Protein AF-A0A1I0XH23-F1 (afdb_monomer_lite)

Organism: NCBI:txid84698

Sequence (46 aa):
MENFKDSYSIANIGEKEKETIKKCEEIMKEETGKNFVMIAWEKATK

Structure (mmCIF, N/CA/C/O backbone):
data_AF-A0A1I0XH23-F1
#
_entry.id   AF-A0A1I0XH23-F1
#
loop_
_atom_site.group_PDB
_atom_site.id
_atom_site.type_symbol
_atom_site.label_atom_id
_atom_site.label_alt_id
_atom_site.label_comp_id
_atom_site.label_asym_id
_atom_site.label_entity_id
_atom_site.label_seq_id
_atom_site.pdbx_PDB_ins_code
_atom_sit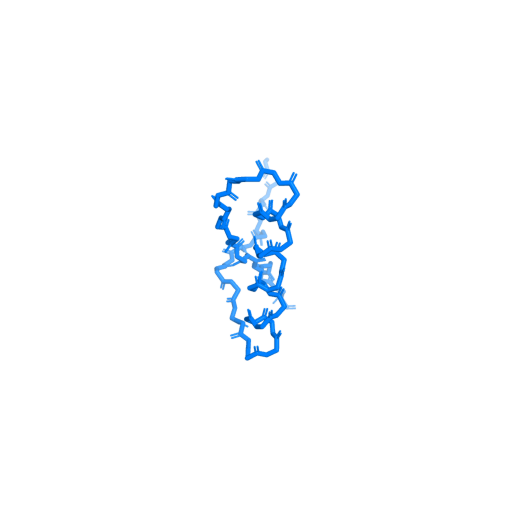e.Cartn_x
_atom_site.Cartn_y
_atom_site.Cartn_z
_atom_site.occupancy
_atom_site.B_iso_or_equiv
_atom_site.auth_seq_id
_atom_site.auth_comp_id
_atom_site.auth_asym_id
_atom_site.auth_atom_id
_atom_site.pdbx_PDB_model_num
ATOM 1 N N . MET A 1 1 ? -7.553 10.856 -33.636 1.00 42.34 1 MET A N 1
ATOM 2 C CA . MET A 1 1 ? -7.407 10.259 -32.293 1.00 42.34 1 MET A CA 1
ATOM 3 C C . MET A 1 1 ? -6.044 10.662 -31.780 1.00 42.34 1 MET A C 1
ATOM 5 O O . MET A 1 1 ? -5.056 10.309 -32.410 1.00 42.34 1 MET A O 1
ATOM 9 N N . GLU A 1 2 ? -5.990 11.482 -30.735 1.00 44.00 2 GLU A N 1
ATOM 10 C CA . GLU A 1 2 ? -4.723 11.830 -30.092 1.00 44.00 2 GLU A CA 1
ATOM 11 C C . GLU A 1 2 ? -4.094 10.564 -29.494 1.00 44.00 2 GLU A C 1
ATOM 13 O O . GLU A 1 2 ? -4.766 9.770 -28.836 1.00 44.00 2 GLU A O 1
ATOM 18 N N . ASN A 1 3 ? -2.812 10.341 -29.784 1.00 46.09 3 ASN A N 1
ATOM 19 C CA . ASN A 1 3 ? -2.049 9.218 -29.254 1.00 46.09 3 ASN A CA 1
ATOM 20 C C . ASN A 1 3 ? -1.816 9.443 -27.752 1.00 46.09 3 ASN A C 1
ATOM 22 O O . ASN A 1 3 ? -0.910 10.190 -27.387 1.00 46.09 3 ASN A O 1
ATOM 26 N N . PHE A 1 4 ? -2.590 8.781 -26.888 1.00 51.00 4 PHE A N 1
ATOM 27 C CA . PHE A 1 4 ? -2.274 8.652 -25.461 1.00 51.00 4 PHE A CA 1
ATOM 28 C C . PHE A 1 4 ? -0.980 7.840 -25.313 1.00 51.00 4 PHE A C 1
ATOM 30 O O . PHE A 1 4 ? -0.996 6.619 -25.198 1.00 51.00 4 PHE A O 1
ATOM 37 N N . LYS A 1 5 ? 0.165 8.522 -25.384 1.00 52.97 5 LYS A N 1
ATOM 38 C CA . LYS A 1 5 ? 1.499 7.935 -25.204 1.00 52.97 5 LYS A CA 1
ATOM 39 C C . LYS A 1 5 ? 2.074 8.275 -23.828 1.00 52.97 5 LYS A C 1
ATOM 41 O O . LYS A 1 5 ? 3.277 8.470 -23.690 1.00 52.97 5 LYS A O 1
ATOM 46 N N . ASP A 1 6 ? 1.203 8.356 -22.829 1.00 60.47 6 ASP A N 1
ATOM 47 C CA . ASP A 1 6 ? 1.593 8.390 -21.426 1.00 60.47 6 ASP A CA 1
ATOM 48 C C . ASP A 1 6 ? 1.706 6.940 -20.952 1.00 60.47 6 ASP A C 1
ATOM 50 O O . ASP A 1 6 ? 0.739 6.341 -20.486 1.00 60.47 6 ASP A O 1
ATOM 54 N N . SER A 1 7 ? 2.868 6.326 -21.169 1.00 79.50 7 SER A N 1
ATOM 55 C CA . SER A 1 7 ? 3.126 4.974 -20.673 1.00 79.50 7 SER A CA 1
ATOM 56 C C . SER A 1 7 ? 3.162 5.014 -19.144 1.00 79.50 7 SER A C 1
ATOM 58 O O . SER A 1 7 ? 3.971 5.737 -18.571 1.00 79.50 7 SER A O 1
ATOM 60 N N . TYR A 1 8 ? 2.293 4.258 -18.479 1.00 83.44 8 TYR A N 1
ATOM 61 C CA . TYR A 1 8 ? 2.360 4.046 -17.033 1.00 83.44 8 TYR A CA 1
ATOM 62 C C . TYR A 1 8 ? 3.084 2.729 -16.748 1.00 83.44 8 TYR A C 1
ATOM 64 O O . TYR A 1 8 ? 2.905 1.752 -17.478 1.00 83.44 8 TYR A O 1
ATOM 72 N N . SER A 1 9 ? 3.877 2.688 -15.683 1.00 86.81 9 SER A N 1
ATOM 73 C CA . SER A 1 9 ? 4.537 1.474 -15.197 1.00 86.81 9 SER A CA 1
ATOM 74 C C . SER A 1 9 ? 4.341 1.314 -13.696 1.00 86.81 9 SER A C 1
ATOM 76 O O . SER A 1 9 ? 4.010 2.270 -12.994 1.00 86.81 9 SER A O 1
ATOM 78 N N . ILE A 1 10 ? 4.548 0.092 -13.198 1.00 86.69 10 ILE A N 1
ATOM 79 C CA . ILE A 1 10 ? 4.714 -0.125 -11.758 1.00 86.69 10 ILE A CA 1
ATOM 80 C C . ILE A 1 10 ? 5.878 0.755 -11.307 1.00 86.69 10 ILE A C 1
ATOM 82 O O . ILE A 1 10 ? 6.944 0.708 -11.921 1.00 86.69 10 ILE A O 1
ATOM 86 N N . ALA A 1 11 ? 5.649 1.557 -10.270 1.00 88.69 11 ALA A N 1
ATOM 87 C CA . ALA A 1 11 ? 6.655 2.479 -9.778 1.00 88.69 11 ALA A CA 1
ATOM 88 C C . ALA A 1 11 ? 7.865 1.715 -9.231 1.00 88.69 11 ALA A C 1
ATOM 90 O O . ALA A 1 11 ? 7.715 0.794 -8.419 1.00 88.69 11 ALA A O 1
ATOM 91 N N . ASN A 1 12 ? 9.069 2.118 -9.637 1.00 90.00 12 ASN A N 1
ATOM 92 C CA . ASN A 1 12 ? 10.288 1.643 -8.996 1.00 90.00 12 ASN A CA 1
ATOM 93 C C . ASN A 1 12 ? 10.483 2.359 -7.649 1.00 90.00 12 ASN A C 1
ATOM 95 O O . ASN A 1 12 ? 11.030 3.457 -7.590 1.00 90.00 12 ASN A O 1
ATOM 99 N N . ILE A 1 13 ? 10.002 1.745 -6.568 1.00 90.88 13 ILE A N 1
ATOM 100 C CA . ILE A 1 13 ? 10.017 2.338 -5.224 1.00 90.88 13 ILE A CA 1
ATOM 101 C C . ILE A 1 13 ? 11.243 1.913 -4.404 1.00 90.88 13 ILE A C 1
ATOM 103 O O . ILE A 1 13 ? 11.584 0.728 -4.319 1.00 90.88 13 ILE A O 1
ATOM 107 N N . GLY A 1 14 ? 11.880 2.882 -3.748 1.00 94.50 14 GLY A N 1
ATOM 108 C CA . GLY A 1 14 ? 12.941 2.661 -2.773 1.00 94.50 14 GLY A CA 1
ATOM 109 C C . GLY A 1 14 ? 12.403 2.340 -1.376 1.00 94.50 14 GLY A C 1
ATOM 110 O O . GLY A 1 14 ? 11.197 2.251 -1.135 1.00 94.50 14 GLY A O 1
ATOM 111 N N . GLU A 1 15 ? 13.315 2.151 -0.421 1.00 95.50 15 GLU A N 1
ATOM 112 C CA . GLU A 1 15 ? 12.952 1.766 0.953 1.00 95.50 15 GLU A CA 1
ATOM 113 C C . GLU A 1 15 ? 12.096 2.825 1.659 1.00 95.50 15 GLU A C 1
ATOM 115 O O . GLU A 1 15 ? 11.110 2.490 2.314 1.00 95.50 15 GLU A O 1
ATOM 120 N N . LYS A 1 16 ? 12.394 4.112 1.451 1.00 95.62 16 LYS A N 1
ATOM 121 C CA . LYS A 1 16 ? 11.624 5.205 2.057 1.00 95.62 16 LYS A CA 1
ATOM 122 C C . LYS A 1 16 ? 10.182 5.253 1.543 1.00 95.62 16 LYS A C 1
ATOM 124 O O . LYS A 1 16 ? 9.258 5.483 2.328 1.00 95.62 16 LYS A O 1
ATOM 129 N N . GLU A 1 17 ? 9.962 5.041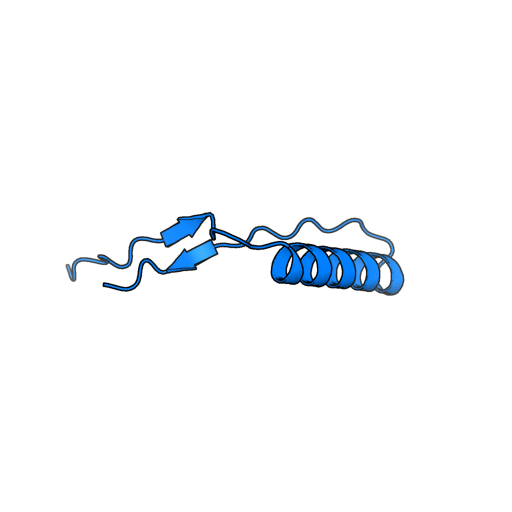 0.243 1.00 94.44 17 GLU A N 1
ATOM 130 C CA . GLU A 1 17 ? 8.604 4.963 -0.299 1.00 94.44 17 GLU A CA 1
ATOM 131 C C . GLU A 1 17 ? 7.863 3.736 0.241 1.00 94.44 17 GLU A C 1
ATOM 133 O O . GLU A 1 17 ? 6.700 3.859 0.619 1.00 94.44 17 GLU A O 1
ATOM 138 N N . LYS A 1 18 ? 8.530 2.578 0.363 1.00 94.44 18 LYS A N 1
ATOM 139 C CA . LYS A 1 18 ? 7.929 1.369 0.958 1.00 94.44 18 LYS A CA 1
ATOM 140 C C . LYS A 1 18 ? 7.478 1.596 2.400 1.00 94.44 18 LYS A C 1
ATOM 142 O O . LYS A 1 18 ? 6.366 1.212 2.752 1.00 94.44 18 LYS A O 1
ATOM 147 N N . GLU A 1 19 ? 8.317 2.212 3.232 1.00 96.38 19 GLU A N 1
ATOM 148 C CA . GLU A 1 19 ? 7.967 2.560 4.617 1.00 96.38 19 GLU A CA 1
ATOM 149 C C . GLU A 1 19 ? 6.763 3.503 4.671 1.00 96.38 19 GLU A C 1
ATOM 151 O O . GLU A 1 19 ? 5.846 3.312 5.470 1.00 96.38 19 GLU A O 1
ATOM 156 N N . THR A 1 20 ? 6.734 4.491 3.776 1.00 95.81 20 THR A N 1
ATOM 157 C CA . THR A 1 20 ? 5.630 5.452 3.685 1.00 95.81 20 THR A CA 1
ATOM 158 C C . THR A 1 20 ? 4.327 4.763 3.277 1.00 95.81 20 THR A C 1
ATOM 160 O O . THR A 1 20 ? 3.299 4.989 3.913 1.00 95.81 20 THR A O 1
ATOM 163 N N . ILE A 1 21 ? 4.370 3.883 2.271 1.00 95.44 21 ILE A N 1
ATOM 164 C CA . ILE A 1 21 ? 3.211 3.104 1.816 1.00 95.44 21 ILE A CA 1
ATOM 165 C C . ILE A 1 21 ? 2.654 2.254 2.961 1.00 95.44 21 ILE A C 1
ATOM 167 O O . ILE A 1 21 ? 1.460 2.333 3.242 1.00 95.44 21 ILE A O 1
ATOM 171 N N . LYS A 1 22 ? 3.513 1.513 3.672 1.00 95.62 22 LYS A N 1
ATOM 172 C CA . LYS A 1 22 ? 3.096 0.687 4.816 1.00 95.62 22 LYS A CA 1
ATOM 173 C C . LYS A 1 22 ? 2.431 1.512 5.908 1.00 95.62 22 LYS A C 1
ATOM 175 O O . LYS A 1 22 ? 1.364 1.145 6.386 1.00 95.62 22 LYS A O 1
ATOM 180 N N . LYS A 1 23 ? 3.018 2.659 6.256 1.00 97.00 23 LYS A N 1
ATOM 181 C CA . LYS A 1 23 ? 2.426 3.567 7.241 1.00 97.00 23 LYS A CA 1
ATOM 182 C C . LYS A 1 23 ? 1.032 4.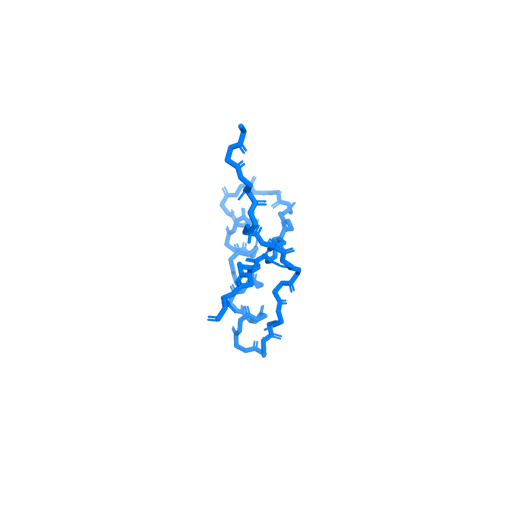030 6.811 1.00 97.00 23 LYS A C 1
ATOM 184 O O . LYS A 1 23 ? 0.126 4.104 7.635 1.00 97.00 23 LYS A O 1
ATOM 189 N N . CYS A 1 24 ? 0.838 4.338 5.530 1.00 96.94 24 CYS A N 1
ATOM 190 C CA . CYS A 1 24 ? -0.480 4.704 5.021 1.00 96.94 24 CYS A CA 1
ATOM 191 C C . CYS A 1 24 ? -1.473 3.534 5.082 1.00 96.94 24 CYS A C 1
ATOM 193 O O . CYS A 1 24 ? -2.621 3.744 5.464 1.00 96.94 24 CYS A O 1
ATOM 195 N N . GLU A 1 25 ? -1.055 2.315 4.739 1.00 96.81 25 GLU A N 1
ATOM 196 C CA . GLU A 1 25 ? -1.897 1.115 4.854 1.00 96.81 25 GLU A CA 1
ATOM 197 C C . GLU A 1 25 ? -2.318 0.845 6.308 1.00 96.81 25 GLU A C 1
ATOM 199 O O . GLU A 1 25 ? -3.482 0.528 6.562 1.00 96.81 25 GLU A O 1
ATOM 204 N N . GLU A 1 26 ? -1.403 1.027 7.265 1.00 97.62 26 GLU A N 1
ATOM 205 C CA . GLU A 1 26 ? -1.672 0.901 8.702 1.00 97.62 26 GLU A CA 1
ATOM 206 C C . GLU A 1 26 ? -2.689 1.938 9.184 1.00 97.62 26 GLU A C 1
ATOM 208 O O . GLU A 1 26 ? -3.700 1.559 9.773 1.00 97.62 26 GLU A O 1
ATOM 213 N N . ILE A 1 27 ? -2.496 3.218 8.847 1.00 98.00 27 ILE A N 1
ATOM 214 C CA . ILE A 1 27 ? -3.449 4.288 9.189 1.00 98.00 27 ILE A CA 1
ATOM 215 C C . ILE A 1 27 ? -4.842 3.966 8.633 1.00 98.00 27 ILE A C 1
ATOM 217 O O . ILE A 1 27 ? -5.842 4.059 9.340 1.00 98.00 27 ILE A O 1
ATOM 221 N N . MET A 1 28 ? -4.928 3.530 7.374 1.00 97.94 28 MET A N 1
ATOM 222 C CA . MET A 1 28 ? -6.213 3.171 6.767 1.00 97.94 28 MET A CA 1
ATOM 223 C C . MET A 1 28 ? -6.886 2.008 7.496 1.00 97.94 28 MET A C 1
ATOM 225 O O . MET 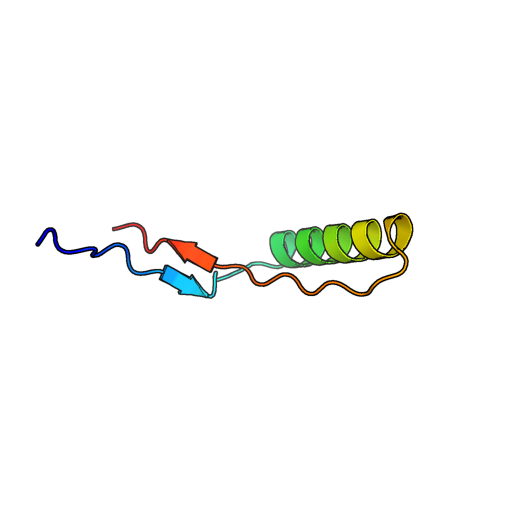A 1 28 ? -8.111 1.992 7.637 1.00 97.94 28 MET A O 1
ATOM 229 N N . LYS A 1 29 ? -6.110 1.038 7.979 1.00 97.94 29 LYS A N 1
ATOM 230 C CA . LYS A 1 29 ? -6.635 -0.070 8.774 1.00 97.94 29 LYS A CA 1
ATOM 231 C C . LYS A 1 29 ? -7.144 0.390 10.135 1.00 97.94 29 L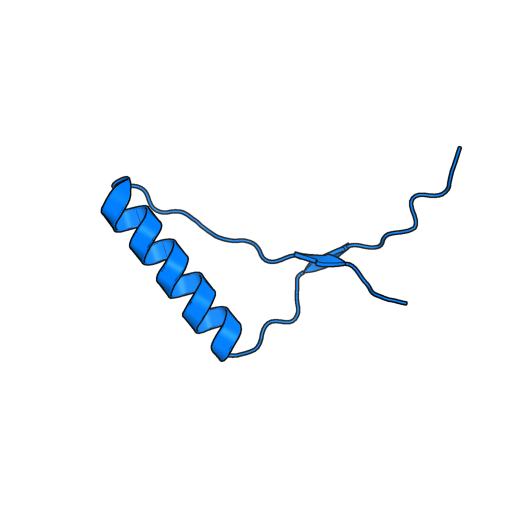YS A C 1
ATOM 233 O O . LYS A 1 29 ? -8.208 -0.070 10.540 1.00 97.94 29 LYS A O 1
ATOM 238 N N . GLU A 1 30 ? -6.420 1.271 10.814 1.00 98.25 30 GLU A N 1
ATOM 239 C CA . GLU A 1 30 ? -6.823 1.822 12.112 1.00 98.25 30 GLU A CA 1
ATOM 240 C C . GLU A 1 30 ? -8.131 2.616 12.006 1.00 98.25 30 GLU A C 1
ATOM 242 O O . GLU A 1 30 ? -9.049 2.392 12.791 1.00 98.25 30 GLU A O 1
ATOM 247 N N . GLU A 1 31 ? -8.260 3.458 10.981 1.00 98.25 31 GLU A N 1
ATOM 248 C CA . GLU A 1 31 ? -9.431 4.325 10.784 1.00 98.25 31 GLU A CA 1
ATOM 249 C C . GLU A 1 31 ? -10.675 3.573 10.286 1.00 98.25 31 GLU A C 1
ATOM 251 O O . GLU A 1 31 ? -11.810 3.960 10.563 1.00 98.25 31 GLU A O 1
ATOM 256 N N . THR A 1 32 ? -10.494 2.497 9.515 1.00 97.88 32 THR A N 1
ATOM 257 C CA . THR A 1 32 ? -11.614 1.839 8.812 1.00 97.88 32 THR A CA 1
ATOM 258 C C . THR A 1 32 ? -11.883 0.400 9.248 1.00 97.88 32 THR A C 1
ATOM 260 O O . THR A 1 32 ? -12.905 -0.174 8.862 1.00 97.88 32 THR A O 1
ATOM 263 N N . GLY A 1 33 ? -10.961 -0.223 9.985 1.00 98.12 33 GLY A N 1
ATOM 264 C CA . GLY A 1 33 ? -10.985 -1.646 10.330 1.00 98.12 33 GLY A CA 1
ATOM 265 C C . GLY A 1 33 ? -10.725 -2.600 9.155 1.00 98.12 33 GLY A C 1
ATOM 266 O O . GLY A 1 33 ? -10.842 -3.816 9.317 1.00 98.12 33 GLY A O 1
ATOM 267 N N . LYS A 1 34 ? -10.394 -2.090 7.961 1.00 97.19 34 LYS A N 1
ATOM 268 C CA . LYS A 1 34 ? -10.207 -2.890 6.739 1.00 97.19 34 LYS A CA 1
ATOM 269 C C . LYS A 1 34 ? -8.746 -2.896 6.303 1.00 97.19 34 LYS A C 1
ATOM 271 O O . LYS A 1 34 ? -8.050 -1.898 6.427 1.00 97.19 34 LYS A O 1
ATOM 276 N N . ASN A 1 35 ? -8.287 -4.011 5.737 1.00 96.75 35 ASN A N 1
ATOM 277 C CA . ASN A 1 35 ? -6.953 -4.075 5.139 1.00 96.75 35 ASN A CA 1
ATOM 278 C C . ASN A 1 35 ? -7.013 -3.502 3.718 1.00 96.75 35 ASN A C 1
ATOM 280 O O . ASN A 1 35 ? -7.710 -4.048 2.861 1.00 96.75 35 ASN A O 1
ATOM 284 N N . PHE A 1 36 ? -6.283 -2.416 3.485 1.00 95.00 36 PHE A N 1
ATOM 285 C CA . PHE A 1 36 ? -6.083 -1.838 2.160 1.00 95.00 36 PHE A CA 1
ATOM 286 C C . PHE A 1 36 ? -4.732 -2.283 1.604 1.00 95.00 36 PHE A C 1
ATOM 288 O O . PHE A 1 36 ? -3.796 -2.512 2.364 1.00 95.00 36 PHE A O 1
ATOM 295 N N . VAL A 1 37 ? -4.651 -2.398 0.280 1.00 93.44 37 VAL A N 1
ATOM 296 C CA . VAL A 1 37 ? -3.398 -2.625 -0.448 1.00 93.44 37 VAL A CA 1
ATOM 297 C C . VAL A 1 37 ? -3.182 -1.437 -1.367 1.00 93.44 37 VAL A C 1
ATOM 299 O O . 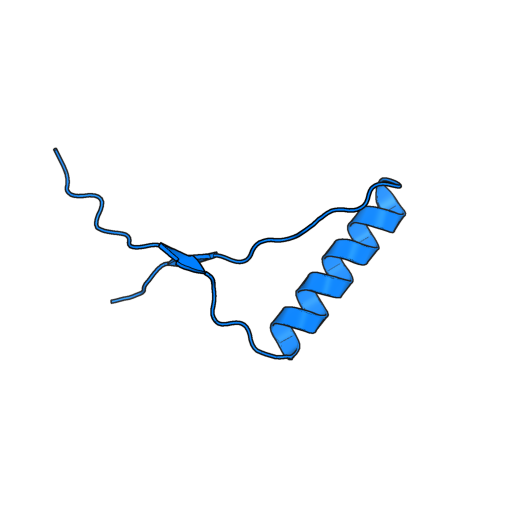VAL A 1 37 ? -4.088 -1.064 -2.118 1.00 93.44 37 VAL A O 1
ATOM 302 N N . MET A 1 38 ? -1.993 -0.850 -1.319 1.00 92.31 38 MET A N 1
ATOM 303 C CA . MET A 1 38 ? -1.624 0.277 -2.162 1.00 92.31 38 MET A CA 1
ATOM 304 C C . MET A 1 38 ? -0.765 -0.191 -3.340 1.00 92.31 38 MET A C 1
ATOM 306 O O . MET A 1 38 ? 0.244 -0.869 -3.166 1.00 92.31 38 MET A O 1
ATOM 310 N N . ILE A 1 39 ? -1.157 0.185 -4.560 1.00 90.38 39 ILE A N 1
ATOM 311 C CA . ILE A 1 39 ? -0.405 -0.127 -5.781 1.00 90.38 39 ILE A CA 1
ATOM 312 C C . ILE A 1 39 ? 0.171 1.175 -6.334 1.00 90.38 39 ILE A C 1
ATOM 314 O O . ILE A 1 39 ? -0.574 2.047 -6.780 1.00 90.38 39 ILE A O 1
ATOM 318 N N . ALA A 1 40 ? 1.498 1.298 -6.312 1.00 89.56 40 ALA A N 1
ATOM 319 C CA . ALA A 1 40 ? 2.200 2.471 -6.816 1.00 89.56 40 ALA A CA 1
ATOM 320 C C . ALA A 1 40 ? 2.433 2.365 -8.332 1.00 89.56 40 ALA A C 1
ATOM 322 O O . ALA A 1 40 ? 3.083 1.434 -8.812 1.00 89.56 40 ALA A O 1
ATOM 323 N N . TRP A 1 41 ? 1.917 3.342 -9.076 1.00 91.00 41 TRP A N 1
ATOM 324 C CA . TRP A 1 41 ? 2.165 3.518 -10.506 1.00 91.00 41 TRP A CA 1
ATOM 325 C C . TRP A 1 41 ? 2.904 4.830 -10.737 1.00 91.00 41 TRP A C 1
ATOM 327 O O . TRP A 1 41 ? 2.563 5.847 -10.134 1.00 91.00 41 TRP A O 1
ATOM 337 N N . GLU A 1 42 ? 3.878 4.815 -11.637 1.00 88.00 42 GLU A N 1
ATOM 338 C CA . GLU A 1 42 ? 4.561 6.015 -12.100 1.00 88.00 42 GLU A CA 1
ATOM 339 C C . GLU A 1 42 ? 4.252 6.260 -13.573 1.00 88.00 42 GLU A C 1
ATOM 341 O O . GLU A 1 42 ? 4.053 5.339 -14.371 1.00 88.00 42 GLU A O 1
ATOM 346 N N . LYS A 1 43 ? 4.185 7.536 -13.937 1.00 86.50 43 LYS A N 1
ATOM 347 C CA . LYS A 1 43 ? 4.160 7.927 -15.338 1.00 86.50 43 LYS A CA 1
ATOM 348 C C . LYS A 1 43 ? 5.591 7.836 -15.851 1.00 86.50 43 LYS A C 1
ATOM 350 O O . LYS A 1 43 ? 6.480 8.433 -15.251 1.00 86.50 43 LYS A O 1
ATOM 355 N N . ALA A 1 44 ? 5.805 7.145 -16.966 1.00 70.62 44 ALA A N 1
ATOM 356 C CA . ALA A 1 44 ? 7.087 7.161 -17.650 1.00 70.62 44 ALA A CA 1
ATOM 357 C C . ALA A 1 44 ? 7.347 8.589 -18.145 1.00 70.62 44 ALA A C 1
ATOM 359 O O . ALA A 1 44 ? 6.812 9.029 -19.166 1.00 70.62 44 ALA A O 1
ATOM 360 N N . THR A 1 45 ? 8.121 9.352 -17.383 1.00 66.06 45 THR A N 1
ATOM 361 C CA . THR A 1 45 ? 8.664 10.627 -17.841 1.00 66.06 45 THR A CA 1
ATOM 362 C C . THR A 1 45 ? 9.633 10.356 -18.987 1.00 66.06 45 THR A C 1
ATOM 364 O O . THR A 1 45 ? 10.530 9.523 -18.859 1.00 66.06 45 THR A O 1
ATOM 367 N N . LYS A 1 46 ? 9.405 11.027 -20.120 1.00 52.41 46 LYS A N 1
ATOM 368 C CA . LYS A 1 46 ? 10.392 11.159 -21.196 1.00 52.41 46 LYS A CA 1
ATOM 369 C C . LYS A 1 46 ? 11.588 11.978 -20.735 1.00 52.41 46 LYS A C 1
ATOM 371 O O . LYS A 1 46 ? 11.354 12.941 -19.972 1.00 52.41 46 LYS A O 1
#

Foldseek 3Di:
DDPPPFDKDQDPDDPVVVVVQVVVQVVCCVVPVDGDDDTDMDTPDD

Radius of gyration: 14.69 Å; chains: 1; bounding box: 25×16×44 Å

pLDDT: mean 85.75, std 16.72, range [42.34, 98.25]

Secondary structure (DSSP, 8-state):
-------EEE----HHHHHHHHHHHHHHHHHHSS------EEE---